Protein AF-A0A0D6LEU7-F1 (afdb_monomer_lite)

Sequence (59 aa):
MPNERRVLKLAASLAECLPQATAYGTCVSKQAERITKDACADEFSKLLDCVKKQKAKAK

pLDDT: mean 78.75, std 11.3, range [44.28, 90.31]

Foldseek 3Di:
DVVVVVVVLLVVLVVQVVVLVVVLVVQCVVCVVPDDVCSSVVSVVSSVVSSVVSVVVVD

InterPro domains:
  IPR034595 NADH dehydrogenase [ubiquinone] 1 alpha subcomplex assembly factor 8 [PTHR34561] (5-57)

Organism: NCBI:txid53326

Secondary structure (DSSP, 8-state):
-TTHHHHHHHHHHHHHTHHHHHHHHHHHHHTTTS--TTTTHHHHHHHHHHHHHHHHHT-

Radius of gyration: 13.16 Å; chains: 1; bounding box: 35×18×30 Å

Structure (mmCIF, N/CA/C/O backbone):
data_AF-A0A0D6LEU7-F1
#
_entry.id   AF-A0A0D6LEU7-F1
#
loop_
_atom_site.group_PDB
_atom_site.id
_atom_site.type_symbol
_atom_site.label_atom_id
_atom_site.label_alt_id
_atom_site.label_comp_id
_atom_site.label_asym_id
_atom_site.label_entity_id
_atom_site.label_seq_id
_atom_site.pdbx_PDB_ins_code
_atom_site.Cartn_x
_atom_site.Cartn_y
_atom_site.Cartn_z
_atom_site.occupancy
_atom_site.B_iso_or_equiv
_atom_site.auth_seq_id
_atom_site.auth_comp_id
_atom_site.au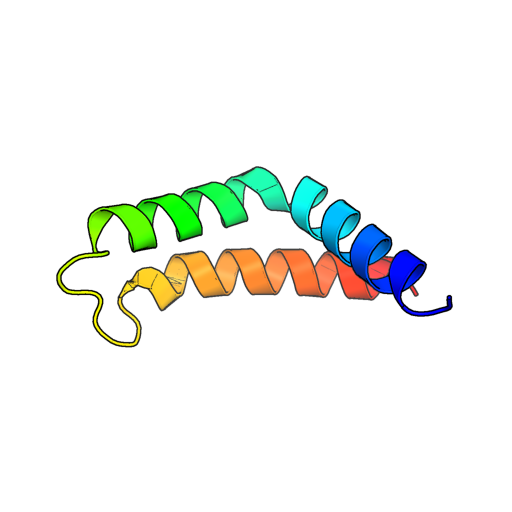th_asym_id
_atom_site.auth_atom_id
_atom_site.pdbx_PDB_model_num
ATOM 1 N N . MET A 1 1 ? 28.804 2.171 -1.687 1.00 45.69 1 MET A N 1
ATOM 2 C CA . MET A 1 1 ? 27.836 1.587 -0.733 1.00 45.69 1 MET A CA 1
ATOM 3 C C . MET A 1 1 ? 26.779 0.766 -1.483 1.00 45.69 1 MET A C 1
ATOM 5 O O . MET A 1 1 ? 25.931 1.349 -2.144 1.00 45.69 1 MET A O 1
ATOM 9 N N . PRO A 1 2 ? 26.810 -0.578 -1.456 1.00 57.50 2 PRO A N 1
ATOM 10 C CA . PRO A 1 2 ? 25.868 -1.426 -2.209 1.00 57.50 2 PRO A CA 1
ATOM 11 C C . PRO A 1 2 ? 24.393 -1.334 -1.755 1.00 57.50 2 PRO A C 1
ATOM 13 O O . PRO A 1 2 ? 23.508 -1.791 -2.479 1.00 57.50 2 PRO A O 1
ATOM 16 N N . ASN A 1 3 ? 24.108 -0.726 -0.597 1.00 60.19 3 ASN A N 1
ATOM 17 C CA . ASN A 1 3 ? 22.745 -0.557 -0.074 1.00 60.19 3 ASN A CA 1
ATOM 18 C C . ASN A 1 3 ? 21.949 0.569 -0.756 1.00 60.19 3 ASN A C 1
ATOM 20 O O . ASN A 1 3 ? 20.737 0.449 -0.909 1.00 60.19 3 ASN A O 1
ATOM 24 N N . GLU A 1 4 ? 22.614 1.618 -1.239 1.00 61.47 4 GLU A N 1
ATOM 25 C CA . GLU A 1 4 ? 21.959 2.782 -1.857 1.00 61.47 4 GLU A CA 1
ATOM 26 C C . GLU A 1 4 ? 21.201 2.400 -3.136 1.00 61.47 4 GLU A C 1
ATOM 28 O O . GLU A 1 4 ? 20.052 2.786 -3.339 1.00 61.47 4 GLU A O 1
ATOM 33 N N . ARG A 1 5 ? 21.787 1.511 -3.952 1.00 64.69 5 ARG A N 1
ATOM 34 C CA . ARG A 1 5 ? 21.136 0.969 -5.158 1.00 64.69 5 ARG A CA 1
ATOM 35 C C . ARG A 1 5 ? 19.880 0.157 -4.845 1.00 64.69 5 ARG A C 1
ATOM 37 O O . ARG A 1 5 ? 18.967 0.117 -5.667 1.00 64.69 5 ARG A O 1
ATOM 44 N N . ARG A 1 6 ? 19.824 -0.510 -3.687 1.00 67.88 6 ARG A N 1
ATOM 45 C CA . ARG A 1 6 ? 18.651 -1.301 -3.281 1.00 67.88 6 ARG A CA 1
ATOM 46 C C . ARG A 1 6 ? 17.507 -0.399 -2.842 1.00 67.88 6 ARG A C 1
ATOM 48 O O . ARG A 1 6 ? 16.372 -0.652 -3.235 1.00 67.88 6 ARG A O 1
ATOM 55 N N . VAL A 1 7 ? 17.815 0.657 -2.090 1.00 72.94 7 VAL A N 1
ATOM 56 C CA . VAL A 1 7 ? 16.829 1.667 -1.686 1.00 72.94 7 VAL A CA 1
ATOM 57 C C . VAL A 1 7 ? 16.288 2.401 -2.912 1.00 72.94 7 VAL A C 1
ATOM 59 O O . VAL A 1 7 ? 15.079 2.525 -3.045 1.00 72.94 7 VAL A O 1
ATOM 62 N N . LEU A 1 8 ? 17.150 2.777 -3.862 1.00 73.88 8 LEU A N 1
ATOM 63 C CA . LEU A 1 8 ? 16.737 3.413 -5.118 1.00 73.88 8 LEU A CA 1
ATOM 64 C C . LEU A 1 8 ? 15.860 2.503 -5.990 1.00 73.88 8 LEU A C 1
ATOM 66 O O . LEU A 1 8 ? 14.833 2.949 -6.491 1.00 73.88 8 LEU A O 1
ATOM 70 N N . LYS A 1 9 ? 16.205 1.214 -6.137 1.00 70.69 9 LYS A N 1
ATOM 71 C CA . LYS A 1 9 ? 15.351 0.248 -6.857 1.00 70.69 9 LYS A CA 1
ATOM 72 C C . LYS A 1 9 ? 13.994 0.060 -6.181 1.00 70.69 9 LYS A C 1
ATOM 74 O O . LYS A 1 9 ? 12.981 -0.068 -6.868 1.00 70.69 9 LYS A O 1
ATOM 79 N N . LEU A 1 10 ? 13.967 0.039 -4.849 1.00 70.12 10 LEU A N 1
ATOM 80 C CA . LEU A 1 10 ? 12.723 -0.039 -4.092 1.00 70.12 10 LEU A CA 1
ATOM 81 C C . LEU A 1 10 ? 11.893 1.236 -4.264 1.00 70.12 10 LEU A C 1
ATOM 83 O O . LEU A 1 10 ? 10.699 1.131 -4.509 1.00 70.12 10 LEU A O 1
ATOM 87 N N . ALA A 1 11 ? 12.520 2.411 -4.198 1.00 75.38 11 ALA A N 1
ATOM 88 C CA . ALA A 1 11 ? 11.867 3.696 -4.419 1.00 75.38 11 ALA A CA 1
ATOM 89 C C . ALA A 1 11 ? 11.284 3.799 -5.835 1.00 75.38 11 ALA A C 1
ATOM 91 O O . ALA A 1 11 ? 10.142 4.212 -5.979 1.00 75.38 11 ALA A O 1
ATOM 92 N N . ALA A 1 12 ? 12.008 3.344 -6.862 1.00 78.19 12 ALA A N 1
ATOM 93 C CA . ALA A 1 12 ? 11.497 3.275 -8.232 1.00 78.19 12 ALA A CA 1
ATOM 94 C C . ALA A 1 12 ? 10.296 2.319 -8.351 1.00 78.19 12 ALA A C 1
ATOM 96 O O . ALA A 1 12 ? 9.265 2.685 -8.905 1.00 78.19 12 ALA A O 1
ATOM 97 N N . SER A 1 13 ? 10.384 1.131 -7.741 1.00 73.44 13 SER A N 1
ATOM 98 C CA . SER A 1 13 ? 9.273 0.164 -7.727 1.00 73.44 13 SER A CA 1
ATOM 99 C C . SER A 1 13 ? 8.045 0.707 -6.986 1.00 73.44 13 SER A C 1
ATOM 101 O O . SER A 1 13 ? 6.914 0.459 -7.387 1.00 73.44 13 SER A O 1
ATOM 103 N N . LEU A 1 14 ? 8.261 1.451 -5.899 1.00 76.12 14 LEU A N 1
ATOM 104 C CA . LEU A 1 14 ? 7.206 2.130 -5.149 1.00 76.12 14 LEU A CA 1
ATOM 105 C C . LEU A 1 14 ? 6.631 3.321 -5.918 1.00 76.12 14 LEU A C 1
ATOM 107 O O . LEU A 1 14 ? 5.439 3.570 -5.798 1.00 76.12 14 LEU A O 1
ATOM 111 N N . ALA A 1 15 ? 7.437 4.022 -6.719 1.00 79.44 15 ALA A N 1
ATOM 112 C CA . ALA A 1 15 ? 6.974 5.107 -7.579 1.00 79.44 15 ALA A CA 1
ATOM 113 C C . ALA A 1 15 ? 6.051 4.600 -8.696 1.00 79.44 15 ALA A C 1
ATOM 115 O O . ALA A 1 15 ? 5.097 5.275 -9.062 1.00 79.44 15 ALA A O 1
ATOM 116 N N . GLU A 1 16 ? 6.270 3.386 -9.197 1.00 81.69 16 GLU A N 1
ATOM 117 C CA . GLU A 1 16 ? 5.345 2.745 -10.142 1.00 81.69 16 GLU A CA 1
ATOM 118 C C . GLU A 1 16 ? 4.065 2.230 -9.459 1.00 81.69 16 GLU A C 1
ATOM 120 O O . GLU A 1 16 ? 3.021 2.114 -10.096 1.00 81.69 16 GLU A O 1
ATOM 125 N N . CYS A 1 17 ? 4.128 1.987 -8.148 1.00 86.62 17 CYS A N 1
ATOM 126 C CA . CYS A 1 17 ? 2.999 1.601 -7.300 1.00 86.62 17 CYS A CA 1
ATOM 127 C C . CYS A 1 17 ? 2.484 2.761 -6.428 1.00 86.62 17 CYS A C 1
ATOM 129 O O . CYS A 1 17 ? 1.861 2.531 -5.386 1.00 86.62 17 CYS A O 1
ATOM 131 N N . LEU A 1 18 ? 2.757 4.010 -6.835 1.00 84.44 18 LEU A N 1
ATOM 132 C CA . LEU A 1 18 ? 2.380 5.210 -6.093 1.00 84.44 18 LEU A CA 1
ATOM 133 C C . LEU A 1 18 ? 0.884 5.254 -5.741 1.00 84.44 18 LEU A C 1
ATOM 135 O O . LEU A 1 18 ? 0.587 5.531 -4.582 1.00 84.44 18 LEU A O 1
ATOM 139 N N . PRO A 1 19 ? -0.069 4.950 -6.651 1.00 87.44 19 PRO A N 1
ATOM 140 C CA . PRO A 1 19 ? -1.486 5.050 -6.306 1.00 87.44 19 PRO A CA 1
ATOM 141 C C . PRO A 1 19 ? -1.893 4.049 -5.218 1.00 87.44 19 PRO A C 1
ATOM 143 O O . PRO A 1 19 ? -2.630 4.413 -4.303 1.00 87.44 19 PRO A O 1
ATOM 146 N N . GLN A 1 20 ? -1.365 2.821 -5.250 1.00 86.81 20 GLN A N 1
ATOM 147 C CA . GLN A 1 20 ? -1.607 1.824 -4.202 1.00 86.81 20 GLN A CA 1
ATOM 148 C C . GLN A 1 20 ? -0.929 2.221 -2.882 1.00 86.81 20 GLN A C 1
ATOM 150 O O . GLN A 1 20 ? -1.489 2.015 -1.807 1.00 86.81 20 GLN A O 1
ATOM 155 N N . ALA A 1 21 ? 0.267 2.818 -2.950 1.00 86.44 21 ALA A N 1
ATOM 156 C CA . ALA A 1 21 ? 1.002 3.277 -1.774 1.00 86.44 21 ALA A CA 1
ATOM 157 C C . ALA A 1 21 ? 0.287 4.445 -1.085 1.00 86.44 21 ALA A C 1
ATOM 159 O O . ALA A 1 21 ? 0.151 4.451 0.138 1.00 86.44 21 ALA A O 1
ATOM 160 N N . THR A 1 22 ? -0.219 5.403 -1.864 1.00 89.44 22 THR A N 1
ATOM 161 C CA . THR A 1 22 ? -1.013 6.530 -1.372 1.00 89.44 22 THR A CA 1
ATOM 162 C C . THR A 1 22 ? -2.333 6.061 -0.776 1.00 89.44 22 THR A C 1
ATOM 164 O O . THR A 1 22 ? -2.731 6.576 0.267 1.00 89.44 22 THR A O 1
ATOM 167 N N . ALA A 1 23 ? -3.006 5.080 -1.378 1.00 90.12 23 ALA A N 1
ATOM 168 C CA . ALA A 1 23 ? -4.268 4.567 -0.858 1.00 90.12 23 ALA A CA 1
ATOM 169 C C . ALA A 1 23 ? -4.079 3.802 0.467 1.00 90.12 23 ALA A C 1
ATOM 171 O O . ALA A 1 23 ? -4.785 4.076 1.443 1.00 90.12 23 ALA A O 1
ATOM 172 N N . TYR A 1 24 ? -3.038 2.963 0.562 1.00 89.06 24 TYR A N 1
ATOM 173 C CA . TYR A 1 24 ? -2.624 2.348 1.827 1.00 89.06 24 TYR A CA 1
ATOM 174 C C . TYR A 1 24 ? -2.258 3.403 2.880 1.00 89.06 24 TYR A C 1
ATOM 176 O O . TYR A 1 24 ? -2.782 3.370 3.992 1.00 89.06 24 TYR A O 1
ATOM 184 N N . GLY A 1 25 ? -1.423 4.382 2.517 1.00 88.06 25 GLY A N 1
ATOM 185 C CA . GLY A 1 25 ? -1.044 5.489 3.396 1.00 88.06 25 GLY A CA 1
ATOM 186 C C . GLY A 1 25 ? -2.255 6.279 3.891 1.00 88.06 25 GLY A C 1
ATOM 187 O O . GLY A 1 25 ? -2.363 6.543 5.080 1.00 88.06 25 GLY A O 1
ATOM 188 N N . THR A 1 26 ? -3.222 6.562 3.016 1.00 90.31 26 THR A N 1
ATOM 189 C CA . THR A 1 26 ? -4.469 7.261 3.365 1.00 90.31 26 THR A CA 1
ATOM 190 C C . THR A 1 26 ? -5.307 6.460 4.358 1.00 90.31 26 THR A C 1
ATOM 192 O O . THR A 1 26 ? -5.821 7.025 5.323 1.00 90.31 26 THR A O 1
ATOM 195 N N . CYS A 1 27 ? -5.436 5.148 4.150 1.00 88.88 27 CYS A N 1
ATOM 196 C CA . CYS A 1 27 ? -6.149 4.265 5.069 1.00 88.88 27 CYS A CA 1
ATOM 197 C C . CYS A 1 27 ? -5.483 4.246 6.455 1.00 88.88 27 CYS A C 1
ATOM 199 O O . CYS A 1 27 ? -6.158 4.427 7.470 1.00 88.88 27 CYS A O 1
ATOM 201 N N . VAL A 1 28 ? -4.153 4.115 6.495 1.00 89.12 28 VAL A N 1
ATOM 202 C CA . VAL A 1 28 ? -3.372 4.134 7.738 1.00 89.12 28 VAL A CA 1
ATOM 203 C C . VAL A 1 28 ? -3.485 5.488 8.434 1.00 89.12 28 VAL A C 1
ATOM 205 O O . VAL A 1 28 ? -3.750 5.523 9.628 1.00 89.12 28 VAL A O 1
ATOM 208 N N . SER A 1 29 ? -3.349 6.600 7.706 1.00 88.44 29 SER A N 1
ATOM 209 C CA . SER A 1 29 ? -3.465 7.953 8.259 1.00 88.44 29 SER A CA 1
ATOM 210 C C . SER A 1 29 ? -4.856 8.235 8.823 1.00 88.44 29 SER A C 1
ATOM 212 O O . SER A 1 29 ? -4.962 8.832 9.888 1.00 88.44 29 SER A O 1
ATOM 214 N N . LYS A 1 30 ? -5.922 7.766 8.160 1.00 86.81 30 LYS A N 1
ATOM 215 C CA . LYS A 1 30 ? -7.296 7.881 8.676 1.00 86.81 30 LYS A CA 1
ATOM 216 C C . LYS A 1 30 ? -7.516 7.093 9.962 1.00 86.81 30 LYS A C 1
ATOM 218 O O . LYS A 1 30 ? -8.331 7.495 10.782 1.00 86.81 30 LYS A O 1
ATOM 223 N N . GLN A 1 31 ? -6.822 5.971 10.118 1.00 81.19 31 GLN A N 1
ATOM 224 C CA . GLN A 1 31 ? -6.949 5.105 11.286 1.00 81.19 31 GLN A CA 1
ATOM 225 C C . GLN A 1 31 ? -5.785 5.266 12.267 1.00 81.19 31 GLN A C 1
ATOM 227 O O . GLN A 1 31 ? -5.688 4.478 13.198 1.00 81.19 31 GLN A O 1
ATOM 232 N N . ALA A 1 32 ? -4.919 6.272 12.109 1.00 77.38 32 ALA A N 1
ATOM 233 C CA . ALA A 1 32 ? -3.657 6.371 12.845 1.00 77.38 32 ALA A CA 1
ATOM 234 C C . ALA A 1 32 ? -3.834 6.373 14.375 1.00 77.38 32 ALA A C 1
ATOM 236 O O . ALA A 1 32 ? -2.976 5.862 15.088 1.00 77.38 32 ALA A O 1
ATOM 237 N N . GLU A 1 33 ? -4.963 6.878 14.879 1.00 79.56 33 GLU A N 1
ATOM 238 C CA . GLU A 1 33 ? -5.290 6.879 16.311 1.00 79.56 33 GLU A CA 1
ATOM 239 C C . GLU A 1 33 ? -5.730 5.509 16.857 1.00 79.56 33 GLU A C 1
ATOM 241 O O . GLU A 1 33 ? -5.562 5.239 18.045 1.00 79.56 33 GLU A O 1
ATOM 246 N N . ARG A 1 34 ? -6.317 4.637 16.024 1.00 80.69 34 ARG A N 1
ATOM 247 C CA . ARG A 1 34 ? -6.889 3.339 16.440 1.00 80.69 34 ARG A CA 1
ATOM 248 C C . ARG A 1 34 ? -6.646 2.230 15.423 1.00 80.69 34 ARG A C 1
ATOM 250 O O . ARG A 1 34 ? -7.516 1.389 15.188 1.00 80.69 34 ARG A O 1
ATOM 257 N N . ILE A 1 35 ? -5.474 2.229 14.795 1.00 80.06 35 ILE A N 1
ATOM 258 C CA . ILE A 1 35 ? -5.187 1.255 13.753 1.00 80.06 35 ILE A CA 1
ATOM 259 C C . ILE A 1 35 ? -5.149 -0.136 14.378 1.00 80.06 35 ILE A C 1
ATOM 261 O O . ILE A 1 35 ? -4.316 -0.460 15.224 1.00 80.06 35 ILE A O 1
ATOM 265 N N . THR A 1 36 ? -6.104 -0.963 13.980 1.00 78.75 36 THR A N 1
ATOM 266 C CA . THR A 1 36 ? -6.137 -2.374 14.339 1.00 78.75 36 THR A CA 1
ATOM 267 C C . THR A 1 36 ? -5.330 -3.162 13.322 1.00 78.75 36 THR A C 1
ATOM 269 O O . THR A 1 36 ? -5.167 -2.762 12.164 1.00 78.75 36 THR A O 1
ATOM 272 N N . LYS A 1 37 ? -4.780 -4.296 13.759 1.00 76.25 37 LYS A N 1
ATOM 273 C CA . LYS A 1 37 ? -4.108 -5.217 12.845 1.00 76.25 37 LYS A CA 1
ATOM 274 C C . LYS A 1 37 ? -5.104 -5.600 11.739 1.00 76.25 37 LYS A C 1
ATOM 276 O O . LYS A 1 37 ? -6.264 -5.847 12.045 1.00 76.25 37 LYS A O 1
ATOM 281 N N . ASP A 1 38 ? -4.651 -5.608 10.487 1.00 78.06 38 ASP A N 1
ATOM 282 C CA . ASP A 1 38 ? -5.469 -5.858 9.285 1.00 78.06 38 ASP A CA 1
ATOM 283 C C . ASP A 1 38 ? -6.438 -4.742 8.838 1.00 78.06 38 ASP A C 1
ATOM 285 O O . ASP A 1 38 ? -7.067 -4.870 7.791 1.00 78.06 38 ASP A O 1
ATOM 289 N N . ALA A 1 39 ? -6.496 -3.595 9.524 1.00 80.88 39 ALA A N 1
ATOM 290 C CA . ALA A 1 39 ? -7.411 -2.497 9.174 1.00 80.88 39 ALA A CA 1
ATOM 291 C C . ALA A 1 39 ? -7.281 -1.979 7.724 1.00 80.88 39 ALA A C 1
ATOM 293 O O . ALA A 1 39 ? -8.251 -1.490 7.150 1.00 80.88 39 ALA A O 1
ATOM 294 N N . CYS A 1 40 ? -6.086 -2.087 7.137 1.00 87.88 40 CYS A N 1
ATOM 295 C CA . CYS A 1 40 ? -5.788 -1.691 5.758 1.00 87.88 40 CYS A CA 1
ATOM 296 C C . CYS A 1 40 ? -5.209 -2.856 4.939 1.00 87.88 40 CYS A C 1
ATOM 298 O O . CYS A 1 40 ? -4.422 -2.631 4.019 1.00 87.88 40 CYS A O 1
ATOM 300 N N . ALA A 1 41 ? -5.552 -4.103 5.286 1.00 88.06 41 ALA A N 1
ATOM 301 C CA . ALA A 1 41 ? -4.994 -5.298 4.650 1.00 88.06 41 ALA A CA 1
ATOM 302 C C . ALA A 1 41 ? -5.298 -5.396 3.149 1.00 88.06 41 ALA A C 1
ATOM 304 O O . ALA A 1 41 ? -4.459 -5.877 2.387 1.00 88.06 41 ALA A O 1
ATOM 305 N N . ASP A 1 42 ? -6.458 -4.901 2.715 1.00 88.38 42 ASP A N 1
ATOM 306 C CA . ASP A 1 42 ? -6.864 -4.897 1.306 1.00 88.38 42 ASP A CA 1
ATOM 307 C C . ASP A 1 42 ? -5.943 -3.993 0.466 1.00 88.38 42 ASP A C 1
ATOM 309 O O . ASP A 1 42 ? -5.327 -4.421 -0.514 1.00 88.38 42 ASP A O 1
ATOM 313 N N . GLU A 1 43 ? -5.744 -2.756 0.929 1.00 88.31 43 GLU A N 1
ATOM 314 C CA . GLU A 1 43 ? -4.861 -1.777 0.287 1.00 88.31 43 GLU A CA 1
ATOM 315 C C . GLU A 1 43 ? -3.392 -2.191 0.382 1.00 88.31 43 GLU A C 1
ATOM 317 O O . GLU A 1 43 ? -2.634 -2.063 -0.583 1.00 88.31 43 GLU A O 1
ATOM 322 N N . PHE A 1 44 ? -2.996 -2.770 1.518 1.00 87.56 44 PHE A N 1
ATOM 323 C CA . PHE A 1 44 ? -1.668 -3.340 1.687 1.00 87.56 44 PHE A CA 1
ATOM 324 C C . PHE A 1 44 ? -1.422 -4.471 0.689 1.00 87.56 44 PHE A C 1
ATOM 326 O O . PHE A 1 44 ? -0.374 -4.499 0.053 1.00 87.56 44 PHE A O 1
ATOM 333 N N . SER A 1 45 ? -2.390 -5.371 0.494 1.00 89.88 45 SER A N 1
ATOM 334 C CA . SER A 1 45 ? -2.275 -6.485 -0.451 1.00 89.88 45 SER A CA 1
ATOM 335 C C . SER A 1 45 ? -2.115 -5.996 -1.889 1.00 89.88 45 SER A C 1
ATOM 337 O O . SER A 1 45 ? -1.264 -6.517 -2.611 1.00 89.88 45 SER A O 1
ATOM 339 N N . LYS A 1 46 ? -2.846 -4.948 -2.293 1.00 89.25 46 LYS A N 1
ATOM 340 C CA . LYS A 1 46 ? -2.704 -4.315 -3.618 1.00 89.2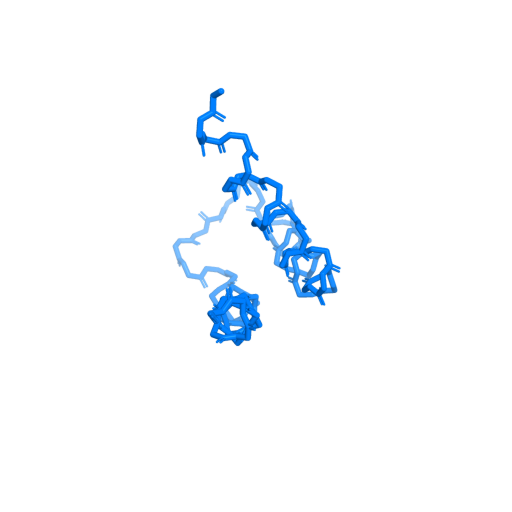5 46 LYS A CA 1
ATOM 341 C C . LYS A 1 46 ? -1.331 -3.674 -3.810 1.00 89.25 46 LYS A C 1
ATOM 343 O O . LYS A 1 46 ? -0.706 -3.854 -4.857 1.00 89.25 46 LYS A O 1
ATOM 348 N N . LEU A 1 47 ? -0.837 -2.958 -2.798 1.00 88.00 47 LEU A N 1
ATOM 349 C CA . LEU A 1 47 ? 0.511 -2.389 -2.810 1.00 88.00 47 LEU A CA 1
ATOM 350 C C . LEU A 1 47 ? 1.571 -3.492 -2.929 1.00 88.00 47 LEU A C 1
ATOM 352 O O . LEU A 1 47 ? 2.499 -3.390 -3.731 1.00 88.00 47 LEU A O 1
ATOM 356 N N . LEU A 1 48 ? 1.419 -4.566 -2.157 1.00 86.38 48 LEU A N 1
ATOM 357 C CA . LEU A 1 48 ? 2.370 -5.671 -2.103 1.00 86.38 48 LEU A CA 1
ATOM 358 C C . LEU A 1 48 ? 2.379 -6.479 -3.404 1.00 86.38 48 LEU A C 1
ATOM 360 O O . LEU A 1 48 ? 3.453 -6.864 -3.864 1.00 86.38 48 LEU A O 1
ATOM 364 N N . ASP A 1 49 ? 1.215 -6.699 -4.020 1.00 89.25 49 ASP A N 1
ATOM 365 C CA . ASP A 1 49 ? 1.092 -7.312 -5.347 1.00 89.25 49 ASP A CA 1
ATOM 366 C C . ASP A 1 49 ? 1.812 -6.478 -6.413 1.00 89.25 49 ASP A C 1
ATOM 368 O O . ASP A 1 49 ? 2.643 -7.002 -7.159 1.00 89.25 49 ASP A O 1
ATOM 372 N N . CYS A 1 50 ? 1.582 -5.163 -6.422 1.00 87.00 50 CYS A N 1
ATOM 373 C CA . CYS A 1 50 ? 2.245 -4.260 -7.354 1.00 87.00 50 CYS A CA 1
ATOM 374 C C . CYS A 1 50 ? 3.774 -4.279 -7.167 1.00 87.00 50 CYS A C 1
ATOM 376 O O . CYS A 1 50 ? 4.520 -4.523 -8.118 1.00 87.00 50 CYS A O 1
ATOM 378 N N . VAL A 1 51 ? 4.263 -4.142 -5.930 1.00 84.56 51 VAL A N 1
ATOM 379 C CA . VAL A 1 51 ? 5.706 -4.175 -5.635 1.00 84.56 51 VAL A CA 1
ATOM 380 C C . VAL A 1 51 ? 6.321 -5.539 -5.967 1.00 84.56 51 VAL A C 1
ATOM 382 O O . VAL A 1 51 ? 7.449 -5.594 -6.459 1.00 84.56 51 VAL A O 1
ATOM 385 N N . LYS A 1 52 ? 5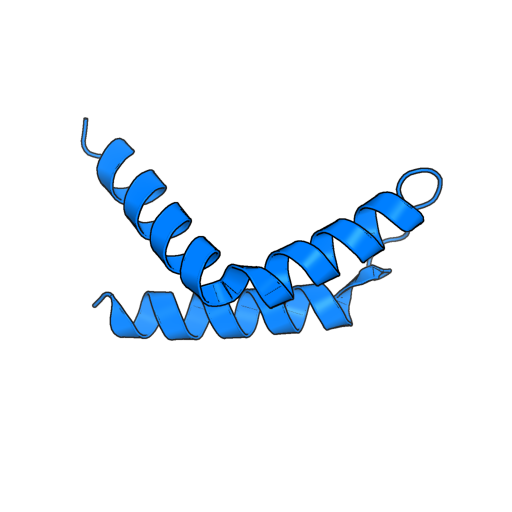.610 -6.653 -5.737 1.00 84.06 52 LYS A N 1
ATOM 386 C CA . LYS A 1 52 ? 6.065 -8.000 -6.131 1.00 84.06 52 LYS A CA 1
ATOM 387 C C . LYS A 1 52 ? 6.201 -8.128 -7.645 1.00 84.06 52 LYS A C 1
ATOM 389 O O . LYS A 1 52 ? 7.227 -8.630 -8.104 1.00 84.06 52 LYS A O 1
ATOM 394 N N . LYS A 1 53 ? 5.219 -7.647 -8.414 1.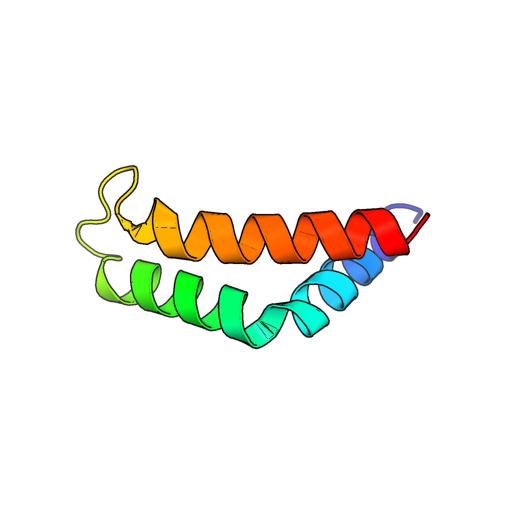00 83.12 53 LYS A N 1
ATOM 395 C CA . LYS A 1 53 ? 5.278 -7.625 -9.884 1.00 83.12 53 LYS A CA 1
ATOM 396 C C . LYS A 1 53 ? 6.457 -6.791 -10.383 1.00 83.12 53 LYS A C 1
ATOM 398 O O . LYS A 1 53 ? 7.197 -7.248 -11.250 1.00 83.12 53 LYS A O 1
ATOM 403 N N . GLN A 1 54 ? 6.706 -5.631 -9.778 1.00 77.81 54 GLN A N 1
ATOM 404 C CA . GLN A 1 54 ? 7.840 -4.779 -10.149 1.00 77.81 54 GLN A CA 1
ATOM 405 C C . GLN A 1 54 ? 9.193 -5.386 -9.756 1.00 77.81 54 GLN A C 1
ATOM 407 O O . GLN A 1 54 ? 10.125 -5.387 -10.559 1.00 77.81 54 GLN A O 1
ATOM 412 N N . LYS A 1 55 ? 9.300 -6.013 -8.576 1.00 70.56 55 LYS A N 1
ATOM 413 C CA . LYS A 1 55 ? 10.496 -6.784 -8.196 1.00 70.56 55 LYS A CA 1
ATOM 414 C C . LYS A 1 55 ? 10.773 -7.943 -9.15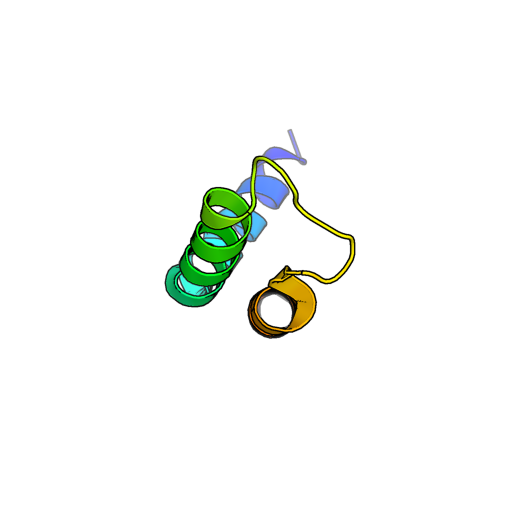3 1.00 70.56 55 LYS A C 1
ATOM 416 O O . LYS A 1 55 ? 11.939 -8.219 -9.418 1.00 70.56 55 LYS A O 1
ATOM 421 N N . ALA A 1 56 ? 9.732 -8.604 -9.663 1.00 65.44 56 ALA A N 1
ATOM 422 C CA . ALA A 1 56 ? 9.871 -9.670 -10.652 1.00 65.44 56 ALA A CA 1
ATOM 423 C C . ALA A 1 56 ? 10.346 -9.146 -12.020 1.00 65.44 56 ALA A C 1
ATOM 425 O O . ALA A 1 56 ? 11.124 -9.828 -12.679 1.00 65.44 56 ALA A O 1
ATOM 426 N N . LYS A 1 57 ? 9.943 -7.930 -12.418 1.00 55.66 57 LYS A N 1
ATOM 427 C CA . LYS A 1 57 ? 10.435 -7.259 -13.637 1.00 55.66 57 LYS A CA 1
ATOM 428 C C . LYS A 1 57 ? 11.866 -6.723 -13.524 1.00 55.66 57 LYS A C 1
ATOM 430 O O . LYS A 1 57 ? 12.507 -6.505 -14.542 1.00 55.66 57 LYS A O 1
ATOM 435 N N . ALA A 1 58 ? 12.363 -6.490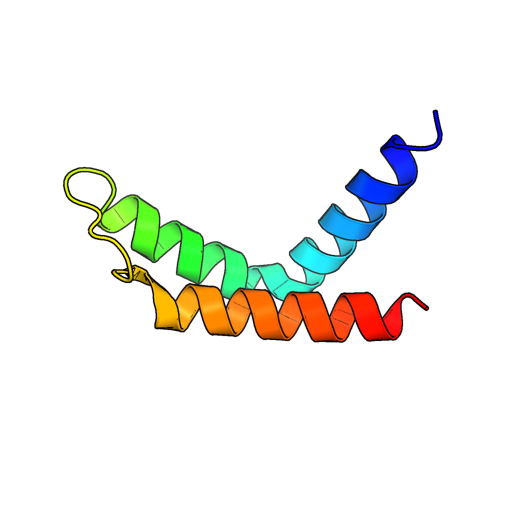 -12.310 1.00 56.88 58 ALA A N 1
ATOM 436 C CA . ALA A 1 58 ? 13.698 -5.939 -12.059 1.00 56.88 58 ALA A CA 1
ATOM 437 C C . ALA A 1 58 ? 14.829 -6.995 -12.002 1.00 56.88 58 ALA A C 1
ATOM 439 O O . ALA A 1 58 ? 15.940 -6.659 -11.558 1.00 56.88 58 ALA A O 1
ATOM 440 N N . LYS A 1 59 ? 14.530 -8.247 -12.384 1.00 44.28 59 LYS A N 1
ATOM 441 C CA . LYS A 1 59 ? 15.465 -9.375 -12.513 1.00 44.28 59 LYS A CA 1
ATOM 442 C C . LYS A 1 59 ? 16.012 -9.443 -13.933 1.00 44.28 59 LYS A C 1
ATOM 444 O O . LYS A 1 59 ? 17.235 -9.666 -14.040 1.00 44.28 59 LYS A O 1
#